Protein AF-A0A0F3RGF6-F1 (afdb_monomer_lite)

Secondary structure (DSSP, 8-state):
--THHHHHHHHHHHHHHHTS-HHHHHHHHHHHHHHHHHHHHHTT-HHHHHHHHHHHHHH-TT-TTHHHHHHHHHHHTT-HHHHHHHGGGS-HHHHHHHHHHS-GGGS-HHHHHHHTT--

Structure (mmCIF, N/CA/C/O backbone):
data_AF-A0A0F3RGF6-F1
#
_entry.id   AF-A0A0F3RGF6-F1
#
loop_
_atom_site.group_PDB
_atom_site.id
_atom_site.type_symbol
_atom_site.label_atom_id
_atom_site.label_alt_id
_atom_site.label_comp_id
_atom_site.label_asym_id
_atom_site.label_entity_id
_atom_site.label_seq_id
_atom_site.pdbx_PDB_ins_code
_atom_site.Cartn_x
_atom_site.Cartn_y
_atom_site.Cartn_z
_atom_site.occupancy
_atom_site.B_iso_or_equiv
_atom_site.auth_seq_id
_atom_site.auth_comp_id
_atom_site.auth_asym_id
_atom_site.auth_atom_id
_atom_site.pdbx_PDB_model_num
ATOM 1 N N . MET A 1 1 ? -0.229 26.991 4.663 1.00 42.12 1 MET A N 1
ATOM 2 C CA . MET A 1 1 ? 0.423 27.429 3.406 1.00 42.12 1 MET A CA 1
ATOM 3 C C . MET A 1 1 ? 1.570 26.473 3.028 1.00 42.12 1 MET A C 1
ATOM 5 O O . MET A 1 1 ? 2.636 26.938 2.662 1.00 42.12 1 MET A O 1
ATOM 9 N N . GLU A 1 2 ? 1.378 25.147 3.057 1.00 42.94 2 GLU A N 1
ATOM 10 C CA . GLU A 1 2 ? 2.517 24.195 2.995 1.00 42.94 2 GLU A CA 1
ATOM 11 C C . GLU A 1 2 ? 2.551 23.241 1.790 1.00 42.94 2 GLU A C 1
ATOM 13 O O . GLU A 1 2 ? 3.517 22.508 1.626 1.00 42.94 2 GLU A O 1
ATOM 18 N N . ASN A 1 3 ? 1.582 23.283 0.871 1.00 47.44 3 ASN A N 1
ATOM 19 C CA . ASN A 1 3 ? 1.545 22.326 -0.251 1.00 47.44 3 ASN A CA 1
ATOM 20 C C . ASN A 1 3 ? 2.432 22.680 -1.461 1.00 47.44 3 ASN A C 1
ATOM 22 O O . ASN A 1 3 ? 2.485 21.914 -2.416 1.00 47.44 3 ASN A O 1
ATOM 26 N N . LYS A 1 4 ? 3.135 23.823 -1.460 1.00 49.12 4 LYS A N 1
ATOM 27 C CA . LYS A 1 4 ? 3.946 24.248 -2.621 1.00 49.12 4 LYS A CA 1
ATOM 28 C C . LYS A 1 4 ? 5.335 23.607 -2.695 1.00 49.12 4 LYS A C 1
ATOM 30 O O . LYS A 1 4 ? 5.910 23.594 -3.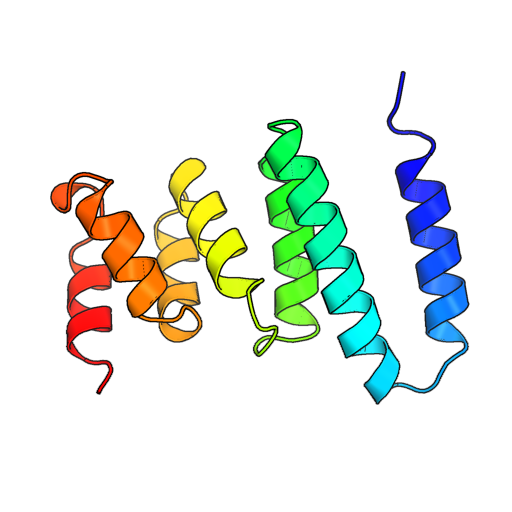776 1.00 49.12 4 LYS A O 1
ATOM 35 N N . ASN A 1 5 ? 5.859 23.063 -1.595 1.00 55.00 5 ASN A N 1
ATOM 36 C CA . ASN A 1 5 ? 7.185 22.434 -1.599 1.00 55.00 5 ASN A CA 1
ATOM 37 C C . ASN A 1 5 ? 7.159 20.977 -2.083 1.00 55.00 5 ASN A C 1
ATOM 39 O O . ASN A 1 5 ? 8.156 20.491 -2.604 1.00 55.00 5 ASN A O 1
ATOM 43 N N . PHE A 1 6 ? 6.028 20.281 -1.942 1.00 53.06 6 PHE A N 1
ATOM 44 C CA . PHE A 1 6 ? 5.963 18.840 -2.192 1.00 53.06 6 PHE A CA 1
ATOM 45 C C . PHE A 1 6 ? 5.916 18.491 -3.685 1.00 53.06 6 PHE A C 1
ATOM 47 O O . PHE A 1 6 ? 6.657 17.623 -4.134 1.00 53.06 6 PHE A O 1
ATOM 54 N N . GLU A 1 7 ? 5.114 19.219 -4.467 1.00 55.91 7 GLU A N 1
ATOM 55 C CA . GLU A 1 7 ? 5.018 19.027 -5.923 1.00 55.91 7 GLU A CA 1
ATOM 56 C C . GLU A 1 7 ? 6.333 19.367 -6.641 1.00 55.91 7 GLU A C 1
ATOM 58 O O . GLU A 1 7 ? 6.724 18.686 -7.583 1.00 55.91 7 GLU A O 1
ATOM 63 N N . GLY A 1 8 ? 7.063 20.379 -6.155 1.00 62.69 8 GLY A N 1
ATOM 64 C CA . GLY A 1 8 ? 8.380 20.732 -6.692 1.00 62.69 8 GLY A CA 1
ATOM 65 C C . GLY A 1 8 ? 9.441 19.668 -6.403 1.00 62.69 8 GLY A C 1
ATOM 66 O O . GLY A 1 8 ? 10.208 19.308 -7.291 1.00 62.69 8 GLY A O 1
ATOM 67 N N . ILE A 1 9 ? 9.456 19.121 -5.181 1.00 60.88 9 ILE A N 1
ATOM 68 C CA . ILE A 1 9 ? 10.368 18.028 -4.804 1.00 60.88 9 ILE A CA 1
ATOM 69 C C . ILE A 1 9 ? 10.035 16.752 -5.585 1.00 60.88 9 ILE A C 1
ATOM 71 O O . ILE A 1 9 ? 10.945 16.077 -6.057 1.00 60.88 9 ILE A O 1
ATOM 75 N N . LYS A 1 10 ? 8.745 16.450 -5.762 1.00 63.00 10 LYS A N 1
ATOM 76 C CA . LYS A 1 10 ? 8.269 15.325 -6.571 1.00 63.00 10 LYS A CA 1
ATOM 77 C C . LYS A 1 10 ? 8.744 15.436 -8.021 1.00 63.00 10 LYS A C 1
ATOM 79 O O . LYS A 1 10 ? 9.362 14.501 -8.513 1.00 63.00 10 LYS A O 1
ATOM 84 N N . ALA A 1 11 ? 8.529 16.585 -8.662 1.00 64.12 11 ALA A N 1
ATOM 85 C CA . ALA A 1 11 ? 8.927 16.811 -10.050 1.00 64.12 11 ALA A CA 1
ATOM 86 C C . ALA A 1 11 ? 10.450 16.703 -10.253 1.00 64.12 11 ALA A C 1
ATOM 88 O O . ALA A 1 11 ? 10.896 16.049 -11.190 1.00 64.12 11 ALA A O 1
ATOM 89 N N . LEU A 1 12 ? 11.251 17.277 -9.345 1.00 62.78 12 LEU A N 1
ATOM 90 C CA . LEU A 1 12 ? 12.718 17.192 -9.399 1.00 62.78 12 LEU A CA 1
ATOM 91 C C . LEU A 1 12 ? 13.233 15.756 -9.238 1.00 62.78 12 LEU A C 1
ATOM 93 O O . LEU A 1 12 ? 14.231 15.375 -9.848 1.00 62.78 12 LEU A O 1
ATOM 97 N N . LEU A 1 13 ? 12.565 14.949 -8.413 1.00 61.66 13 LEU A N 1
ATOM 98 C CA . LEU A 1 13 ? 12.907 13.541 -8.239 1.00 61.66 13 LEU A CA 1
ATOM 99 C C . LEU A 1 13 ? 12.459 12.696 -9.423 1.00 61.66 13 LEU A C 1
ATOM 101 O O . LEU A 1 13 ? 13.249 11.877 -9.868 1.00 61.66 13 LEU A O 1
ATOM 105 N N . GLU A 1 14 ? 11.259 12.908 -9.961 1.00 66.38 14 GLU A N 1
ATOM 106 C CA . GLU A 1 14 ? 10.791 12.238 -11.182 1.00 66.38 14 GLU A CA 1
ATOM 107 C C . GLU A 1 14 ? 11.731 12.527 -12.363 1.00 66.38 14 GLU A C 1
ATOM 109 O O . GLU A 1 14 ? 12.122 11.605 -13.072 1.00 66.38 14 GLU A O 1
ATOM 114 N N . GLU A 1 15 ? 12.191 13.772 -12.515 1.00 66.56 15 GLU A N 1
ATOM 115 C CA . GLU A 1 15 ? 13.172 14.165 -13.534 1.00 66.56 15 GLU A CA 1
ATOM 116 C C . GLU A 1 15 ? 14.553 13.528 -13.293 1.00 66.56 15 GLU A C 1
ATOM 118 O O . GLU A 1 15 ? 15.179 13.001 -14.215 1.00 66.56 15 GLU A O 1
ATOM 123 N N . SER A 1 16 ? 15.025 13.517 -12.041 1.00 60.19 16 SER A N 1
ATOM 124 C CA . SER A 1 16 ? 16.304 12.892 -11.690 1.00 60.19 16 SER A CA 1
ATOM 125 C C . SER A 1 16 ? 16.268 11.367 -11.853 1.00 60.19 16 SER A C 1
ATOM 127 O O . SER A 1 16 ? 17.268 10.781 -12.270 1.00 60.19 16 SER A O 1
ATOM 129 N N . ILE A 1 17 ? 15.135 10.731 -11.557 1.00 62.19 17 ILE A N 1
ATOM 130 C CA . ILE A 1 17 ? 14.891 9.290 -11.682 1.00 62.19 17 ILE A CA 1
ATOM 131 C C . ILE A 1 17 ? 14.784 8.887 -13.161 1.00 62.19 17 ILE A C 1
ATOM 133 O O . ILE A 1 17 ? 15.433 7.922 -13.553 1.00 62.19 17 ILE A O 1
ATOM 137 N N . PHE A 1 18 ? 14.106 9.684 -13.996 1.00 60.97 18 PHE A N 1
ATOM 138 C CA . PHE A 1 18 ? 14.007 9.486 -15.452 1.00 60.97 18 PHE A CA 1
ATOM 139 C C . PHE A 1 18 ? 15.379 9.423 -16.152 1.00 60.97 18 PHE A C 1
ATOM 141 O O . PHE A 1 18 ? 15.538 8.783 -17.190 1.00 60.97 18 PHE A O 1
ATOM 148 N N . SER A 1 19 ? 16.406 10.061 -15.578 1.00 58.53 19 SER A N 1
ATOM 149 C CA . SER A 1 19 ? 17.774 10.028 -16.116 1.00 58.53 19 SER A CA 1
ATOM 150 C C . SER A 1 19 ? 18.537 8.714 -15.850 1.00 58.53 19 SER A C 1
ATOM 152 O O . SER A 1 19 ? 19.594 8.485 -16.443 1.00 58.53 19 SER A O 1
ATOM 154 N N . LEU A 1 20 ? 18.018 7.833 -14.985 1.00 52.94 20 LEU A N 1
ATOM 155 C CA . LEU A 1 20 ? 18.670 6.604 -14.530 1.00 52.94 20 LEU A CA 1
ATOM 156 C C . LEU A 1 20 ? 17.849 5.373 -14.970 1.00 52.94 20 LEU A C 1
ATOM 158 O O . LEU A 1 20 ? 16.717 5.190 -14.559 1.00 52.94 20 LEU A O 1
ATOM 162 N N . ASN A 1 21 ? 18.447 4.515 -15.802 1.00 54.59 21 ASN A N 1
ATOM 163 C CA . ASN A 1 21 ? 17.887 3.307 -16.443 1.00 54.59 21 ASN A CA 1
ATOM 164 C C . ASN A 1 21 ? 16.759 2.521 -15.690 1.00 54.59 21 ASN A C 1
ATOM 166 O O . ASN A 1 21 ? 16.804 2.274 -14.484 1.00 54.59 21 ASN A O 1
ATOM 170 N N . THR A 1 22 ? 15.829 1.989 -16.488 1.00 58.12 22 THR A N 1
ATOM 171 C CA . THR A 1 22 ? 14.420 1.612 -16.225 1.00 58.12 22 THR A CA 1
ATOM 172 C C . THR A 1 22 ? 14.072 0.622 -15.097 1.00 58.12 22 THR A C 1
ATOM 174 O O . THR A 1 22 ? 12.975 0.697 -14.553 1.00 58.12 22 THR A O 1
ATOM 177 N N . ASN A 1 23 ? 14.940 -0.318 -14.701 1.00 57.66 23 ASN A N 1
ATOM 178 C CA . ASN A 1 23 ? 14.587 -1.291 -13.642 1.00 57.66 23 ASN A CA 1
ATOM 179 C C . ASN A 1 23 ? 14.893 -0.770 -12.231 1.00 57.66 23 ASN A C 1
ATOM 181 O O . ASN A 1 23 ? 14.157 -1.030 -11.280 1.00 57.66 23 ASN A O 1
ATOM 185 N N . THR A 1 24 ? 15.970 -0.002 -12.094 1.00 62.66 24 THR A N 1
ATOM 186 C CA . THR A 1 24 ? 16.316 0.677 -10.840 1.00 62.66 24 THR A CA 1
ATOM 187 C C . THR A 1 24 ? 15.325 1.814 -10.555 1.00 62.66 24 THR A C 1
ATOM 189 O O . THR A 1 24 ? 15.043 2.108 -9.394 1.00 62.66 24 THR A O 1
ATOM 192 N N . GLU A 1 25 ? 14.745 2.386 -11.616 1.00 72.62 25 GLU A N 1
ATOM 193 C CA . GLU A 1 25 ? 13.749 3.462 -11.613 1.00 72.62 25 GLU A CA 1
ATOM 194 C C . GLU A 1 25 ? 12.512 3.121 -10.765 1.00 72.62 25 GLU A C 1
ATOM 196 O O . GLU A 1 25 ? 12.209 3.812 -9.791 1.00 72.62 25 GLU A O 1
ATOM 201 N N . ASN A 1 26 ? 11.847 1.999 -11.064 1.00 80.50 26 ASN A N 1
ATOM 202 C CA . ASN A 1 26 ? 10.595 1.620 -10.403 1.00 80.50 26 ASN A CA 1
ATOM 203 C C . ASN A 1 26 ? 10.784 1.291 -8.921 1.00 80.50 26 ASN A C 1
ATOM 205 O O . ASN A 1 26 ? 9.954 1.670 -8.099 1.00 80.50 26 ASN A O 1
ATOM 209 N N . HIS A 1 27 ? 11.883 0.626 -8.555 1.00 83.06 27 HIS A N 1
ATOM 210 C CA . HIS A 1 27 ? 12.182 0.320 -7.154 1.00 83.06 27 HIS A CA 1
ATOM 211 C C . HIS A 1 27 ? 12.446 1.589 -6.334 1.00 83.06 27 HIS A C 1
ATOM 213 O O . HIS A 1 27 ? 11.926 1.726 -5.223 1.00 83.06 27 HIS A O 1
ATOM 219 N N . VAL A 1 28 ? 13.238 2.523 -6.872 1.00 82.75 28 VAL A N 1
ATOM 220 C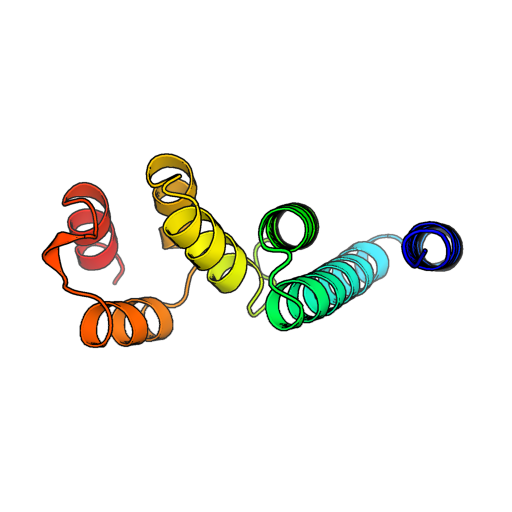 CA . VAL A 1 28 ? 13.545 3.795 -6.202 1.00 82.75 28 VAL A CA 1
ATOM 221 C C . VAL A 1 28 ? 12.289 4.656 -6.091 1.00 82.75 28 VAL A C 1
ATOM 223 O O . VAL A 1 28 ? 11.995 5.173 -5.011 1.00 82.75 28 VAL A O 1
ATOM 226 N N . LEU A 1 29 ? 11.509 4.757 -7.167 1.00 83.69 29 LEU A N 1
ATOM 227 C CA . LEU A 1 29 ? 10.281 5.541 -7.192 1.00 83.69 29 LEU A CA 1
ATOM 228 C C . LEU A 1 29 ? 9.209 4.942 -6.268 1.00 83.69 29 LEU A C 1
ATOM 230 O O . LEU A 1 29 ? 8.588 5.675 -5.501 1.00 83.69 29 LEU A O 1
ATOM 234 N N . ALA A 1 30 ? 9.053 3.614 -6.243 1.00 89.00 30 ALA A N 1
ATOM 235 C CA . ALA A 1 30 ? 8.163 2.936 -5.302 1.00 89.00 30 ALA A CA 1
ATOM 236 C C . ALA A 1 30 ? 8.572 3.193 -3.845 1.00 89.00 30 ALA A C 1
ATOM 238 O O . ALA A 1 30 ? 7.727 3.511 -3.008 1.00 89.00 30 ALA A O 1
ATOM 239 N N . GLN A 1 31 ? 9.872 3.122 -3.537 1.00 87.38 31 GLN A N 1
ATOM 240 C CA . GLN A 1 31 ? 10.386 3.421 -2.200 1.00 87.38 31 GLN A CA 1
ATOM 241 C C . GLN A 1 31 ? 10.145 4.881 -1.800 1.00 87.38 31 GLN A C 1
ATOM 243 O O . GLN A 1 31 ? 9.871 5.159 -0.629 1.00 87.38 31 GLN A O 1
ATOM 248 N N . TRP A 1 32 ? 10.254 5.810 -2.747 1.00 86.25 32 TRP A N 1
ATOM 249 C CA . TRP A 1 32 ? 9.968 7.217 -2.508 1.00 86.25 32 TRP A CA 1
ATOM 250 C C . TRP A 1 32 ? 8.484 7.448 -2.226 1.00 86.25 32 TRP A C 1
ATOM 252 O O . TRP A 1 32 ? 8.145 8.025 -1.193 1.00 86.25 32 TRP A O 1
ATOM 262 N N . TYR A 1 33 ? 7.601 6.935 -3.086 1.00 89.50 33 TYR A N 1
ATOM 263 C CA . TYR A 1 33 ? 6.156 7.019 -2.889 1.00 89.50 33 TYR A CA 1
ATOM 264 C C . TYR A 1 33 ? 5.737 6.406 -1.553 1.00 89.50 33 TYR A C 1
ATOM 266 O O . TYR A 1 33 ? 4.964 7.020 -0.823 1.00 89.50 33 TYR A O 1
ATOM 274 N N . TYR A 1 34 ? 6.308 5.259 -1.181 1.00 91.25 34 TYR A N 1
ATOM 275 C CA . TYR A 1 34 ? 6.105 4.663 0.136 1.00 91.25 34 TYR A CA 1
ATOM 276 C C . TYR A 1 34 ? 6.483 5.631 1.269 1.00 91.25 34 TYR A C 1
ATOM 278 O O . TYR A 1 34 ? 5.659 5.911 2.134 1.00 91.25 34 TYR A O 1
ATOM 286 N N . ARG A 1 35 ? 7.697 6.202 1.249 1.00 88.50 35 ARG A N 1
ATOM 287 C CA . ARG A 1 35 ? 8.151 7.129 2.304 1.00 88.50 35 ARG A CA 1
ATOM 288 C C . ARG A 1 35 ? 7.282 8.382 2.390 1.00 88.50 35 ARG A C 1
ATOM 290 O O . ARG A 1 35 ? 6.962 8.820 3.489 1.00 88.50 35 ARG A O 1
ATOM 297 N N . THR A 1 36 ? 6.876 8.931 1.251 1.00 85.25 36 THR A N 1
ATOM 298 C CA . THR A 1 36 ? 5.935 10.054 1.193 1.00 85.25 36 THR A CA 1
ATOM 299 C C . THR A 1 36 ? 4.577 9.676 1.786 1.00 85.25 36 THR A C 1
ATOM 301 O O . THR A 1 36 ? 3.998 10.445 2.551 1.00 85.25 36 THR A O 1
ATOM 304 N N . GLY A 1 37 ? 4.087 8.474 1.476 1.00 89.75 37 GLY A N 1
ATOM 305 C CA . GLY A 1 37 ? 2.861 7.927 2.044 1.00 89.75 37 GLY A CA 1
ATOM 306 C C . GLY A 1 37 ? 2.901 7.873 3.570 1.00 89.75 37 GLY A C 1
ATOM 307 O O . GLY A 1 37 ? 1.935 8.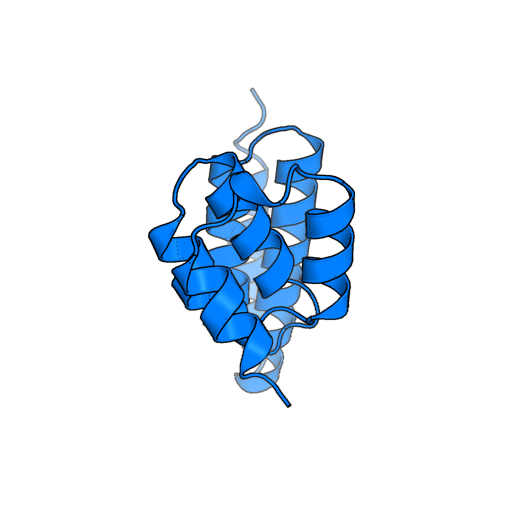306 4.200 1.00 89.75 37 GLY A O 1
ATOM 308 N N . CYS A 1 38 ? 4.028 7.447 4.156 1.00 86.94 38 CYS A N 1
ATOM 309 C CA . CYS A 1 38 ? 4.215 7.410 5.611 1.00 86.94 38 CYS A CA 1
ATOM 310 C C . CYS A 1 38 ? 4.132 8.809 6.236 1.00 86.94 38 CYS A C 1
ATOM 312 O O . CYS A 1 38 ? 3.421 8.999 7.217 1.00 86.94 38 CYS A O 1
ATOM 314 N N . VAL A 1 39 ? 4.786 9.809 5.635 1.00 83.50 39 VAL A N 1
ATOM 315 C CA . VAL A 1 39 ? 4.726 11.204 6.114 1.00 83.50 39 VAL A CA 1
ATOM 316 C C . VAL A 1 39 ? 3.287 11.736 6.089 1.00 83.50 39 VAL A C 1
ATOM 318 O O . VAL A 1 39 ? 2.851 12.442 7.002 1.00 83.50 39 VAL A O 1
ATOM 321 N N . TYR A 1 40 ? 2.509 11.378 5.065 1.00 83.88 40 TYR A N 1
ATOM 322 C CA . TYR A 1 40 ? 1.094 11.737 5.024 1.00 83.88 40 TYR A CA 1
ATOM 323 C C . TYR A 1 40 ? 0.250 10.995 6.075 1.00 83.88 40 TYR A C 1
ATOM 325 O O . TYR A 1 40 ? -0.685 11.596 6.595 1.00 83.88 40 TYR A O 1
ATOM 333 N N . GLU A 1 41 ? 0.563 9.744 6.438 1.00 84.06 41 GLU A N 1
ATOM 334 C CA . GLU A 1 41 ? -0.109 9.059 7.563 1.00 84.06 41 GLU A CA 1
ATOM 335 C C . GLU A 1 41 ? 0.209 9.729 8.900 1.00 84.06 41 GLU A C 1
ATOM 337 O O . GLU A 1 41 ? -0.705 9.998 9.676 1.00 84.06 41 GLU A O 1
ATOM 342 N N . GLU A 1 42 ? 1.481 10.055 9.152 1.00 82.94 42 GLU A N 1
ATOM 343 C CA . GLU A 1 42 ? 1.926 10.721 10.387 1.00 82.94 42 GLU A CA 1
ATOM 344 C C . GLU A 1 42 ? 1.250 12.085 10.592 1.00 82.94 42 GLU A C 1
ATOM 346 O O . GLU A 1 42 ? 1.033 12.520 11.722 1.00 82.94 42 GLU A O 1
ATOM 351 N N . THR A 1 43 ? 0.867 12.746 9.498 1.00 80.50 43 THR A N 1
ATOM 352 C CA . THR A 1 43 ? 0.147 14.029 9.508 1.00 80.50 43 THR A CA 1
ATOM 353 C C . THR A 1 43 ? -1.377 13.878 9.413 1.00 80.50 43 THR A C 1
ATOM 355 O O . THR A 1 43 ? -2.088 14.876 9.295 1.00 80.50 43 THR A O 1
ATOM 358 N N . GLY A 1 44 ? -1.904 12.647 9.454 1.00 81.81 44 GLY A N 1
ATOM 359 C CA . GLY A 1 44 ? -3.339 12.341 9.387 1.00 81.81 44 GLY A CA 1
ATOM 360 C C . GLY 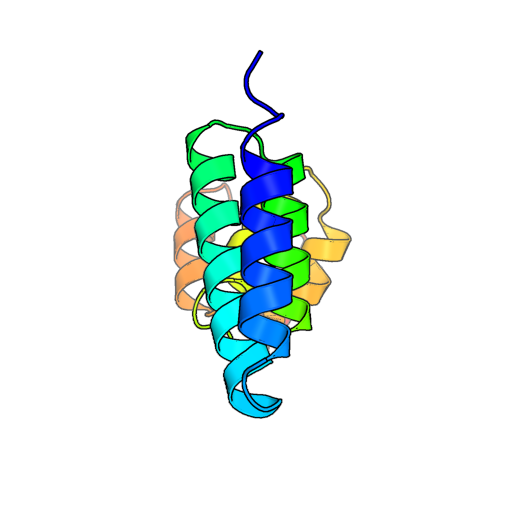A 1 44 ? -3.983 12.540 8.007 1.00 81.81 44 GLY A C 1
ATOM 361 O O . GLY A 1 44 ? -5.202 12.445 7.864 1.00 81.81 44 GLY A O 1
ATOM 362 N N . SER A 1 45 ? -3.188 12.802 6.969 1.00 85.81 45 SER A N 1
ATOM 363 C CA . SER A 1 45 ? -3.636 13.033 5.591 1.00 85.81 45 SER A CA 1
ATOM 364 C C . SER A 1 45 ? -3.831 11.716 4.823 1.00 85.81 45 SER A C 1
ATOM 366 O O . SER A 1 45 ? -3.190 11.466 3.798 1.00 85.81 45 SER A O 1
ATOM 368 N N . TYR A 1 46 ? -4.745 10.867 5.303 1.00 87.00 46 TYR A N 1
ATOM 369 C CA . TYR A 1 46 ? -4.958 9.503 4.792 1.00 87.00 46 TYR A CA 1
ATOM 370 C C . TYR A 1 46 ? -5.305 9.425 3.294 1.00 87.00 46 TYR A C 1
ATOM 372 O O . TYR A 1 46 ? -4.896 8.479 2.619 1.00 87.00 46 TYR A O 1
ATOM 380 N N . ASP A 1 47 ? -6.000 10.416 2.728 1.00 89.81 47 ASP A N 1
ATOM 381 C CA . ASP A 1 47 ? -6.313 10.444 1.289 1.00 89.81 47 ASP A CA 1
ATOM 382 C C . ASP A 1 47 ? -5.063 10.596 0.412 1.00 89.81 47 ASP A C 1
ATOM 384 O O . ASP A 1 47 ? -4.933 9.923 -0.612 1.00 89.81 47 ASP A O 1
ATOM 388 N N . MET A 1 48 ? -4.126 11.461 0.813 1.00 87.56 48 MET A N 1
ATOM 389 C CA . MET A 1 48 ? -2.864 11.659 0.090 1.00 87.56 48 MET A CA 1
ATOM 390 C C . MET A 1 48 ? -1.937 10.466 0.286 1.00 87.56 48 MET A C 1
ATOM 392 O O . MET A 1 48 ? -1.356 9.973 -0.679 1.00 87.56 48 MET A O 1
ATOM 396 N N . SER A 1 49 ? -1.885 9.946 1.511 1.00 90.88 49 SER A N 1
ATOM 397 C CA . SER A 1 49 ? -1.151 8.725 1.824 1.00 90.88 49 SER A CA 1
ATOM 398 C C . SER A 1 49 ? -1.595 7.544 0.951 1.00 90.88 49 SER A C 1
ATOM 400 O O . SER A 1 49 ? -0.769 6.867 0.341 1.00 90.88 49 SER A O 1
ATOM 402 N N . THR A 1 50 ? -2.910 7.355 0.800 1.00 95.81 50 THR A N 1
ATOM 403 C CA . THR A 1 50 ? -3.486 6.305 -0.055 1.00 95.81 50 THR A CA 1
ATOM 404 C C . THR A 1 50 ? -2.986 6.411 -1.491 1.00 95.81 50 THR A C 1
ATOM 406 O O . THR A 1 50 ? -2.505 5.420 -2.030 1.00 95.81 50 THR A O 1
ATOM 409 N N . LYS A 1 51 ? -3.023 7.608 -2.093 1.00 92.75 51 LYS A N 1
ATOM 410 C CA . LYS A 1 51 ? -2.529 7.824 -3.465 1.00 92.75 51 LYS A CA 1
ATOM 411 C C . LYS A 1 51 ? -1.049 7.478 -3.600 1.00 92.75 51 LYS A C 1
ATOM 413 O O . LYS A 1 51 ? -0.635 6.871 -4.583 1.00 92.75 51 LYS A O 1
ATOM 418 N N . CYS A 1 52 ? -0.242 7.848 -2.610 1.00 90.69 52 CYS A N 1
ATOM 419 C CA . CYS A 1 52 ? 1.174 7.509 -2.596 1.00 90.69 52 CYS A CA 1
ATOM 420 C C . CYS A 1 52 ? 1.389 5.992 -2.560 1.00 90.69 52 CYS A C 1
ATOM 422 O O . CYS A 1 52 ? 2.164 5.469 -3.357 1.00 90.69 52 CYS A O 1
ATOM 424 N N . TYR A 1 53 ? 0.667 5.266 -1.709 1.00 94.81 53 TYR A N 1
ATOM 425 C CA . TYR A 1 53 ? 0.791 3.812 -1.669 1.00 94.81 53 TYR A CA 1
ATOM 426 C C . TYR A 1 53 ? 0.215 3.115 -2.910 1.00 94.81 53 TYR A C 1
ATOM 428 O O . TYR A 1 53 ? 0.778 2.105 -3.323 1.00 94.81 53 TYR A O 1
ATOM 436 N N . GLU A 1 54 ? -0.825 3.659 -3.558 1.00 95.69 54 GLU A N 1
ATOM 437 C CA . GLU A 1 54 ? -1.291 3.184 -4.874 1.00 95.69 54 GLU A CA 1
ATOM 438 C C . GLU A 1 54 ? -0.157 3.258 -5.908 1.00 95.69 54 GLU A C 1
ATOM 440 O O . GLU A 1 54 ? 0.126 2.268 -6.581 1.00 95.69 54 GLU A O 1
ATOM 445 N N . HIS A 1 55 ? 0.545 4.395 -5.995 1.00 90.69 55 HIS A N 1
ATOM 446 C CA . HIS A 1 55 ? 1.690 4.539 -6.897 1.00 90.69 55 HIS A CA 1
ATOM 447 C C . HIS A 1 55 ? 2.827 3.572 -6.551 1.00 90.69 55 HIS A C 1
ATOM 449 O O . HIS A 1 55 ? 3.346 2.902 -7.444 1.00 90.69 55 HIS A O 1
ATOM 455 N N . ALA A 1 56 ? 3.189 3.452 -5.269 1.00 91.62 56 ALA A N 1
ATOM 456 C CA . ALA A 1 56 ? 4.229 2.521 -4.834 1.00 91.62 56 ALA A CA 1
ATOM 457 C C . ALA A 1 56 ? 3.890 1.067 -5.197 1.00 91.62 56 ALA A C 1
ATOM 459 O O . ALA A 1 56 ? 4.747 0.343 -5.700 1.00 91.62 56 ALA A O 1
ATOM 460 N N . PHE A 1 57 ? 2.635 0.663 -4.990 1.00 94.12 57 PHE A N 1
ATOM 461 C CA . PHE A 1 57 ? 2.158 -0.681 -5.29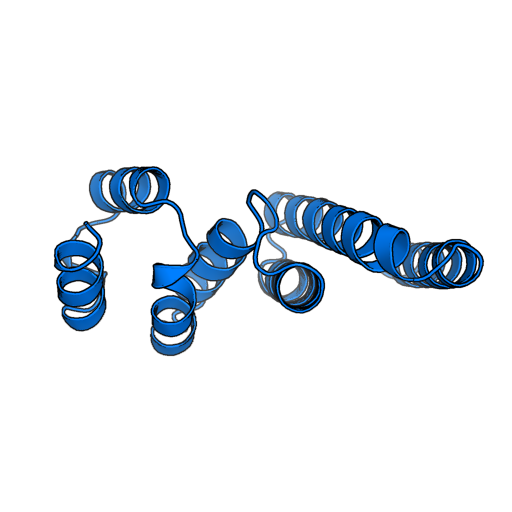1 1.00 94.12 57 PHE A CA 1
ATOM 462 C C . PHE A 1 57 ? 2.115 -0.969 -6.796 1.00 94.12 57 PHE A C 1
ATOM 464 O O . PHE A 1 57 ? 2.514 -2.050 -7.211 1.00 94.12 57 PHE A O 1
ATOM 471 N N . VAL A 1 58 ? 1.686 -0.015 -7.630 1.00 91.81 58 VAL A N 1
ATOM 472 C CA . VAL A 1 58 ? 1.682 -0.188 -9.096 1.00 91.81 58 VAL A CA 1
ATOM 473 C C . VAL A 1 58 ? 3.101 -0.336 -9.646 1.00 91.81 58 VAL A C 1
ATOM 475 O O . VAL A 1 58 ? 3.335 -1.162 -10.525 1.00 91.81 58 VAL A O 1
ATOM 478 N N . LEU A 1 59 ? 4.049 0.445 -9.124 1.00 88.00 59 LEU A N 1
ATOM 479 C CA . LEU A 1 59 ? 5.449 0.407 -9.553 1.00 88.00 59 LEU A CA 1
ATOM 480 C C . LEU A 1 59 ? 6.168 -0.859 -9.082 1.00 88.00 59 LEU A C 1
ATOM 482 O O . LEU A 1 59 ? 6.994 -1.409 -9.808 1.00 88.00 59 LEU A O 1
ATOM 486 N N . LEU A 1 60 ? 5.864 -1.315 -7.866 1.00 88.19 60 LEU A N 1
ATOM 487 C CA . LEU A 1 60 ? 6.448 -2.514 -7.289 1.00 88.19 60 LEU A CA 1
ATOM 488 C C . LEU A 1 60 ? 5.421 -3.224 -6.389 1.00 88.19 60 LEU A C 1
ATOM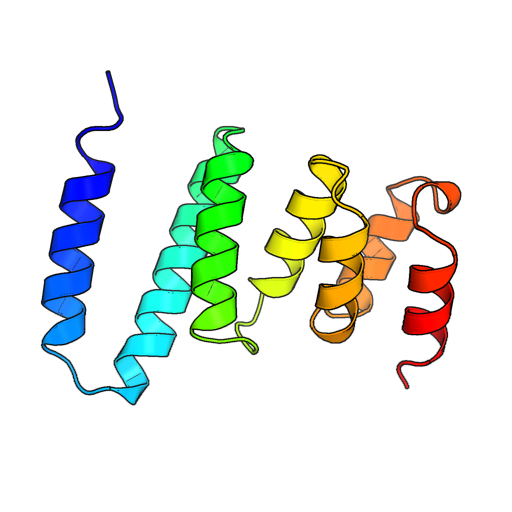 490 O O . LEU A 1 60 ? 5.388 -2.984 -5.181 1.00 88.19 60 LEU A O 1
ATOM 494 N N . PRO A 1 61 ? 4.619 -4.155 -6.936 1.00 87.19 61 PRO A N 1
ATOM 495 C CA . PRO A 1 61 ? 3.633 -4.898 -6.147 1.00 87.19 61 PRO A CA 1
ATOM 496 C C . PRO A 1 61 ? 4.262 -5.750 -5.040 1.00 87.19 61 PRO A C 1
ATOM 498 O O . PRO A 1 61 ? 3.624 -6.049 -4.036 1.00 87.19 61 PRO A O 1
ATOM 501 N N . THR A 1 62 ? 5.534 -6.124 -5.211 1.00 84.94 62 THR A N 1
ATOM 502 C CA . THR A 1 62 ? 6.343 -6.839 -4.217 1.00 84.94 62 THR A CA 1
ATOM 503 C C . THR A 1 62 ? 7.086 -5.895 -3.268 1.00 84.94 62 THR A C 1
ATOM 505 O O . THR A 1 62 ? 8.053 -6.313 -2.629 1.00 84.94 62 THR A O 1
ATOM 508 N N . HIS A 1 63 ? 6.722 -4.606 -3.217 1.00 83.19 63 HIS A N 1
ATOM 509 C CA . HIS A 1 63 ? 7.357 -3.655 -2.308 1.00 83.19 63 HIS A CA 1
ATOM 510 C C . HIS A 1 63 ? 7.146 -4.140 -0.867 1.00 83.19 63 HIS A C 1
ATOM 512 O O . HIS A 1 63 ? 6.005 -4.455 -0.520 1.00 83.19 63 HIS A O 1
ATOM 518 N N . PRO A 1 64 ? 8.201 -4.209 -0.028 1.00 67.56 64 PRO A N 1
ATOM 519 C CA . PRO A 1 64 ? 8.156 -4.955 1.231 1.00 67.56 64 PRO A CA 1
ATOM 520 C C . PRO A 1 64 ? 7.055 -4.551 2.220 1.00 67.56 64 PRO A C 1
ATOM 522 O O . PRO A 1 64 ? 6.758 -5.323 3.125 1.00 67.56 64 PRO A O 1
ATOM 525 N N . THR A 1 65 ? 6.442 -3.373 2.083 1.00 85.88 65 THR A N 1
ATOM 526 C CA . THR A 1 65 ? 5.414 -2.898 3.025 1.00 85.88 65 THR A CA 1
ATOM 527 C C . THR A 1 65 ? 4.293 -2.062 2.395 1.00 85.88 65 THR A C 1
ATOM 529 O O . THR A 1 65 ? 3.279 -1.837 3.055 1.00 85.88 65 THR A O 1
ATOM 532 N N . ALA A 1 66 ? 4.390 -1.629 1.130 1.00 90.44 66 ALA A N 1
ATOM 533 C CA . ALA A 1 66 ? 3.397 -0.723 0.530 1.00 90.44 66 ALA A CA 1
ATOM 534 C C . ALA A 1 66 ? 1.971 -1.307 0.465 1.00 90.44 66 ALA A C 1
ATOM 536 O O . ALA A 1 66 ? 1.005 -0.599 0.749 1.00 90.44 66 ALA A O 1
ATOM 537 N N . ALA A 1 67 ? 1.829 -2.599 0.143 1.00 92.19 67 ALA A N 1
ATOM 538 C CA . ALA A 1 67 ? 0.520 -3.255 0.058 1.00 92.19 67 ALA A CA 1
ATOM 539 C C . ALA A 1 67 ? -0.222 -3.256 1.406 1.00 92.19 67 ALA A C 1
ATOM 541 O O . ALA A 1 67 ? -1.431 -3.034 1.445 1.00 92.19 67 ALA A O 1
ATOM 542 N N . TYR A 1 68 ? 0.504 -3.452 2.513 1.00 90.94 68 TYR A N 1
ATOM 543 C CA . TYR A 1 68 ? -0.055 -3.425 3.867 1.00 90.94 68 TYR A CA 1
ATOM 544 C C . TYR A 1 68 ? -0.618 -2.046 4.224 1.00 90.94 68 TYR A C 1
ATOM 546 O O . TYR A 1 68 ? -1.763 -1.946 4.666 1.00 90.94 68 TYR A O 1
ATOM 554 N N . HIS A 1 69 ? 0.157 -0.982 4.001 1.00 92.44 69 HIS A N 1
ATOM 555 C CA . HIS A 1 69 ? -0.305 0.368 4.316 1.00 92.44 69 HIS A CA 1
ATOM 556 C C . HIS A 1 69 ? -1.470 0.797 3.414 1.00 92.44 69 HIS A C 1
ATOM 558 O O . HIS A 1 69 ? -2.442 1.376 3.896 1.00 92.44 69 HIS A O 1
ATOM 564 N N . LEU A 1 70 ? -1.439 0.438 2.124 1.00 95.00 70 LEU A N 1
ATOM 565 C CA . LEU A 1 70 ? -2.559 0.695 1.217 1.00 95.00 70 LEU A CA 1
ATOM 566 C C . LEU A 1 70 ? -3.836 -0.031 1.668 1.00 95.00 70 LEU A C 1
ATOM 568 O O . LEU A 1 70 ? -4.909 0.572 1.727 1.00 95.00 70 LEU A O 1
ATOM 572 N N . TRP A 1 71 ? -3.713 -1.311 2.026 1.00 92.44 71 TRP A N 1
ATOM 573 C CA . TRP A 1 71 ? -4.807 -2.111 2.574 1.00 92.44 71 TRP A CA 1
ATOM 574 C C . TRP A 1 71 ? -5.390 -1.490 3.850 1.00 92.44 71 TRP A C 1
ATOM 576 O O . TRP A 1 71 ? -6.610 -1.346 3.970 1.00 92.44 71 TRP A O 1
ATOM 586 N N . SER A 1 72 ? -4.523 -1.082 4.780 1.00 88.94 72 SER A N 1
ATOM 587 C CA . SER A 1 72 ? -4.914 -0.443 6.038 1.00 88.94 72 SER A CA 1
ATOM 588 C C . SER A 1 72 ? -5.658 0.874 5.793 1.00 88.94 72 SER A C 1
ATOM 590 O O . SER A 1 72 ? -6.760 1.070 6.308 1.00 88.94 72 SER A O 1
ATOM 592 N N . ASN A 1 73 ? -5.132 1.737 4.919 1.00 91.81 73 ASN A N 1
ATOM 593 C CA . ASN A 1 73 ? -5.773 3.004 4.572 1.00 91.81 73 ASN A CA 1
ATOM 594 C C . ASN A 1 73 ? -7.148 2.817 3.932 1.00 91.81 73 ASN A C 1
ATOM 596 O O . ASN A 1 73 ? -8.092 3.528 4.281 1.00 91.81 73 ASN A O 1
ATOM 600 N N . TYR A 1 74 ? -7.305 1.836 3.040 1.00 92.31 74 TYR A N 1
ATOM 601 C CA . TYR A 1 74 ? -8.619 1.532 2.482 1.00 92.31 74 TYR A CA 1
ATOM 602 C C . TYR A 1 74 ? -9.617 1.071 3.533 1.00 92.31 74 TYR A C 1
ATOM 604 O O . TYR A 1 74 ? -10.782 1.460 3.457 1.00 92.31 74 TYR A O 1
ATOM 612 N N . ARG A 1 75 ? -9.182 0.313 4.542 1.00 86.81 75 ARG A N 1
ATOM 613 C CA . ARG A 1 75 ? -10.047 -0.032 5.671 1.00 86.81 75 ARG A CA 1
ATOM 614 C C . ARG A 1 75 ? -10.442 1.180 6.503 1.00 86.81 75 ARG A C 1
ATOM 616 O O . ARG A 1 75 ? -11.626 1.332 6.787 1.00 86.81 75 ARG A O 1
ATOM 623 N N . ILE A 1 76 ? -9.490 2.050 6.843 1.00 85.19 76 ILE A N 1
ATOM 624 C CA . ILE A 1 76 ? -9.752 3.291 7.597 1.00 85.19 76 ILE A CA 1
ATOM 625 C C . ILE A 1 76 ? -10.765 4.173 6.849 1.00 85.19 76 ILE A C 1
ATOM 627 O O . ILE A 1 76 ? -11.648 4.768 7.458 1.00 85.19 76 ILE A O 1
ATOM 631 N N . GLN A 1 77 ? -10.690 4.208 5.518 1.00 86.69 77 GLN A N 1
ATOM 632 C CA . GLN A 1 77 ? -11.623 4.936 4.653 1.00 86.69 77 GLN A CA 1
ATOM 633 C C . GLN A 1 77 ? -12.959 4.210 4.397 1.00 86.69 77 GLN A C 1
ATOM 635 O O . GLN A 1 77 ? -13.786 4.719 3.641 1.00 86.69 77 GLN A O 1
ATOM 640 N N . GLY A 1 78 ? -13.169 3.006 4.941 1.00 86.06 78 GLY A N 1
ATOM 641 C CA . GLY A 1 78 ? -14.366 2.190 4.695 1.00 86.06 78 GLY A CA 1
ATOM 642 C C . GLY A 1 78 ? -14.461 1.580 3.286 1.00 86.06 78 GLY A C 1
ATOM 643 O O . GLY A 1 78 ? -15.505 1.055 2.905 1.00 86.06 78 GLY A O 1
ATOM 644 N N . LYS A 1 79 ? -13.384 1.616 2.491 1.00 88.06 79 LYS A N 1
ATOM 645 C CA . LYS A 1 79 ? -13.302 1.052 1.130 1.00 88.06 79 LYS A CA 1
ATOM 646 C C . LYS A 1 79 ? -12.964 -0.443 1.174 1.00 88.06 79 LYS A C 1
ATOM 648 O O . LYS A 1 79 ? -11.941 -0.882 0.646 1.00 88.06 79 LYS A O 1
ATOM 653 N N . CYS A 1 80 ? -13.832 -1.229 1.806 1.00 82.25 80 CYS A N 1
ATOM 654 C CA . CYS A 1 80 ? -13.596 -2.649 2.081 1.00 82.25 80 CYS A CA 1
ATOM 655 C C . CYS A 1 80 ? -13.360 -3.500 0.822 1.00 82.25 80 CYS A C 1
ATOM 657 O O . CYS A 1 80 ? -12.535 -4.409 0.863 1.00 82.25 80 CYS A O 1
ATOM 659 N N . ASP A 1 81 ? -14.022 -3.195 -0.297 1.00 85.69 81 ASP A N 1
ATOM 660 C CA . ASP A 1 81 ? -13.830 -3.940 -1.550 1.00 85.69 81 ASP A CA 1
ATOM 661 C C . ASP A 1 81 ? -12.396 -3.801 -2.077 1.00 85.69 81 ASP A C 1
ATOM 663 O O . ASP A 1 81 ? -11.735 -4.800 -2.343 1.00 85.69 81 ASP A O 1
ATOM 667 N N . LYS A 1 82 ? -11.861 -2.575 -2.102 1.00 88.94 82 LYS A N 1
ATOM 668 C CA . LYS A 1 82 ? -10.474 -2.329 -2.521 1.00 88.94 82 LYS A CA 1
ATOM 669 C C . LYS A 1 82 ? -9.451 -2.951 -1.569 1.00 88.94 82 LYS A C 1
ATOM 671 O O . LYS A 1 82 ? -8.397 -3.407 -2.000 1.00 88.94 82 LYS A O 1
ATOM 676 N N . ALA A 1 83 ? -9.746 -2.964 -0.269 1.00 88.12 83 ALA A N 1
ATOM 677 C CA . ALA A 1 83 ? -8.909 -3.660 0.701 1.00 88.12 83 ALA A CA 1
ATOM 678 C C . ALA A 1 83 ? -8.908 -5.178 0.434 1.00 88.12 83 ALA A C 1
ATOM 680 O O . ALA A 1 83 ? -7.859 -5.815 0.477 1.00 88.12 83 ALA A O 1
ATOM 681 N N . ASN A 1 84 ? -10.055 -5.769 0.095 1.00 85.12 84 ASN A N 1
ATOM 682 C CA . ASN A 1 84 ? -10.130 -7.194 -0.228 1.00 85.12 84 ASN A CA 1
ATOM 683 C C . ASN A 1 84 ? -9.278 -7.576 -1.441 1.00 85.12 84 ASN A C 1
ATOM 685 O O . ASN A 1 84 ? -8.640 -8.625 -1.405 1.00 85.12 84 ASN A O 1
ATOM 689 N N . ASP A 1 85 ? -9.201 -6.723 -2.461 1.00 88.25 85 ASP A N 1
ATOM 690 C CA . ASP A 1 85 ? -8.368 -6.979 -3.645 1.00 88.25 85 ASP A CA 1
ATOM 691 C C . ASP A 1 85 ? -6.868 -7.056 -3.309 1.00 88.25 85 ASP A C 1
ATOM 693 O O . ASP A 1 85 ? -6.100 -7.764 -3.968 1.00 88.25 85 ASP A O 1
ATOM 697 N N . LEU A 1 86 ? -6.446 -6.355 -2.253 1.00 88.75 86 LEU A N 1
ATOM 698 C CA . LEU A 1 86 ? -5.049 -6.278 -1.837 1.00 88.75 86 LEU A CA 1
ATOM 699 C C . LEU A 1 86 ? -4.620 -7.385 -0.882 1.00 88.75 86 LEU A C 1
ATOM 701 O O . LEU A 1 86 ? -3.423 -7.568 -0.680 1.00 88.75 86 LEU A O 1
ATOM 705 N N . ILE A 1 87 ? -5.556 -8.127 -0.290 1.00 84.12 87 ILE A N 1
ATOM 706 C CA . ILE A 1 87 ? -5.229 -8.977 0.855 1.00 84.12 87 ILE A CA 1
ATOM 707 C C . ILE A 1 87 ? -4.202 -10.069 0.548 1.00 84.12 87 ILE A C 1
ATOM 709 O O . ILE A 1 87 ? -3.379 -10.394 1.394 1.00 84.12 87 ILE A O 1
ATOM 713 N N . GLN A 1 88 ? -4.207 -10.590 -0.677 1.00 85.62 88 GLN A N 1
ATOM 714 C CA . GLN A 1 88 ? -3.246 -11.597 -1.136 1.00 85.62 88 GLN A CA 1
ATOM 715 C C . GLN A 1 88 ? -1.801 -11.075 -1.222 1.00 85.62 88 GLN A C 1
ATOM 717 O O . GLN A 1 88 ? -0.870 -11.870 -1.282 1.00 85.62 88 GLN A O 1
ATOM 722 N N . TYR A 1 89 ? -1.611 -9.752 -1.240 1.00 87.88 89 TYR A N 1
ATOM 723 C CA . TYR A 1 89 ? -0.301 -9.097 -1.284 1.00 87.88 89 TYR A CA 1
ATOM 724 C C . TYR A 1 89 ? 0.187 -8.662 0.104 1.00 87.88 89 TYR A C 1
ATOM 726 O O . TYR A 1 89 ? 1.307 -8.172 0.234 1.00 87.88 89 TYR A O 1
ATOM 734 N N . VAL A 1 90 ? -0.642 -8.805 1.143 1.00 85.75 90 VAL A N 1
ATOM 735 C CA . VAL A 1 90 ? -0.305 -8.406 2.511 1.00 85.75 90 VAL A CA 1
ATOM 736 C C . VAL A 1 90 ? 0.176 -9.632 3.295 1.00 85.75 90 VAL A C 1
ATOM 738 O O . VAL A 1 90 ? -0.537 -10.636 3.331 1.00 85.75 90 VAL A O 1
ATOM 741 N N . PRO A 1 91 ? 1.344 -9.567 3.965 1.00 83.38 91 PRO A N 1
ATOM 742 C CA . PRO A 1 91 ? 1.795 -10.636 4.852 1.00 83.38 91 PRO A CA 1
ATOM 743 C C . PRO A 1 91 ? 0.744 -10.992 5.911 1.00 83.38 91 PRO A C 1
ATOM 745 O O . PRO A 1 91 ? 0.184 -10.112 6.574 1.00 83.38 91 PRO A O 1
ATOM 748 N N . ILE A 1 92 ? 0.488 -12.291 6.088 1.00 77.31 92 ILE A N 1
ATOM 749 C CA . ILE A 1 92 ? -0.548 -12.802 7.000 1.00 77.31 92 ILE A CA 1
ATOM 750 C C . ILE A 1 92 ? -0.299 -12.331 8.436 1.00 77.31 92 ILE A C 1
ATOM 752 O O . ILE A 1 92 ? -1.250 -12.053 9.167 1.00 77.31 92 ILE A O 1
ATOM 756 N N . GLU A 1 93 ? 0.963 -12.218 8.846 1.00 79.44 93 GLU A N 1
ATOM 757 C CA . GLU A 1 93 ? 1.361 -11.763 10.177 1.00 79.44 93 GLU A CA 1
ATOM 758 C C . GLU A 1 93 ? 0.842 -10.349 10.467 1.00 79.44 93 GLU A C 1
ATOM 760 O O . GLU A 1 93 ? 0.341 -10.089 11.562 1.00 79.44 93 GLU A O 1
ATOM 765 N N . TYR A 1 94 ? 0.879 -9.452 9.477 1.00 80.12 94 TYR A N 1
ATOM 766 C CA . TYR A 1 94 ? 0.369 -8.087 9.622 1.00 80.12 94 TYR A CA 1
ATOM 767 C C . TYR A 1 94 ? -1.157 -8.049 9.698 1.00 80.12 94 TYR A C 1
ATOM 769 O O . TYR A 1 94 ? -1.723 -7.279 10.475 1.00 80.12 94 TYR A O 1
ATOM 777 N N . ILE A 1 95 ? -1.832 -8.919 8.944 1.00 73.12 95 ILE A N 1
ATOM 778 C CA . ILE A 1 95 ? -3.292 -9.042 8.997 1.00 73.12 95 ILE A CA 1
ATOM 779 C C . ILE A 1 95 ? -3.729 -9.564 10.371 1.00 73.12 95 ILE A C 1
ATOM 781 O O . ILE A 1 95 ? -4.656 -9.012 10.959 1.00 73.12 95 ILE A O 1
ATOM 785 N N . LYS A 1 96 ? -3.052 -10.593 10.900 1.00 70.88 96 LYS A N 1
ATOM 786 C CA . LYS A 1 96 ? -3.323 -11.164 12.231 1.00 70.88 96 LYS A CA 1
ATOM 787 C C . LYS A 1 96 ? -3.117 -10.146 13.341 1.00 70.88 96 LYS A C 1
ATOM 789 O O . LYS A 1 96 ? -3.998 -10.004 14.180 1.00 70.88 96 LYS A O 1
ATOM 794 N N . TYR A 1 97 ? -2.019 -9.391 13.288 1.00 70.69 97 TYR A N 1
ATOM 795 C CA . TYR A 1 97 ? -1.776 -8.313 14.240 1.00 70.69 97 TYR A CA 1
ATOM 796 C C . TYR A 1 97 ? -2.955 -7.335 14.258 1.00 70.69 97 TYR A C 1
ATOM 798 O O . TYR A 1 97 ? -3.524 -7.089 15.311 1.00 70.69 97 TYR A O 1
ATOM 806 N N . ILE A 1 98 ? -3.432 -6.861 13.102 1.00 65.06 98 ILE A N 1
ATOM 807 C CA . ILE A 1 98 ? -4.599 -5.970 13.088 1.00 65.06 98 ILE A CA 1
ATOM 808 C C . ILE A 1 98 ? -5.905 -6.678 13.502 1.00 65.06 98 ILE A C 1
ATOM 810 O O . ILE A 1 98 ? -6.724 -6.054 14.171 1.00 65.06 98 ILE A O 1
ATOM 814 N N . LEU A 1 99 ? -6.122 -7.950 13.156 1.00 62.41 99 LEU A N 1
ATOM 815 C CA . LEU A 1 99 ? -7.298 -8.739 13.575 1.00 62.41 99 LEU A CA 1
ATOM 816 C C . LEU A 1 99 ? -7.400 -8.918 15.097 1.00 62.41 99 LEU A C 1
ATOM 818 O O . LEU A 1 99 ? -8.495 -9.084 15.622 1.00 62.41 99 LEU A O 1
ATOM 822 N N . GLU A 1 100 ? -6.266 -8.935 15.795 1.00 61.84 100 GLU A N 1
ATOM 823 C CA . GLU A 1 100 ? -6.224 -9.039 17.256 1.00 61.84 100 GLU A CA 1
ATOM 824 C C . GLU A 1 100 ? -6.539 -7.695 17.932 1.00 61.84 100 GLU A C 1
ATOM 826 O O . GLU A 1 100 ? -7.096 -7.669 19.028 1.00 61.84 100 GLU A O 1
ATOM 831 N N . ILE A 1 101 ? -6.226 -6.578 17.266 1.00 59.53 101 ILE A N 1
ATOM 832 C CA . ILE A 1 101 ? -6.397 -5.217 17.805 1.00 59.53 101 ILE A CA 1
ATOM 833 C C . ILE A 1 101 ? -7.747 -4.608 17.390 1.00 59.53 101 ILE A C 1
ATOM 835 O O . ILE A 1 101 ? -8.352 -3.849 18.145 1.00 59.53 101 ILE A O 1
ATOM 839 N N . THR A 1 102 ? -8.227 -4.926 16.186 1.00 55.34 102 THR A N 1
ATOM 840 C CA . THR A 1 102 ? -9.530 -4.498 15.653 1.00 55.34 102 THR A CA 1
ATOM 841 C C . THR A 1 102 ? -10.525 -5.640 15.775 1.00 55.34 102 THR A C 1
ATOM 843 O O . THR A 1 102 ? -10.196 -6.782 15.486 1.00 55.34 102 THR A O 1
ATOM 846 N N . ASN A 1 103 ? -11.746 -5.345 16.221 1.00 51.62 103 ASN A N 1
ATOM 847 C CA . ASN A 1 103 ? -12.775 -6.354 16.448 1.00 51.62 103 ASN A CA 1
ATOM 848 C C . ASN A 1 103 ? -12.951 -7.250 15.194 1.00 51.62 103 ASN A C 1
ATOM 850 O O . ASN A 1 103 ? -13.313 -6.721 14.140 1.00 51.62 103 ASN A O 1
ATOM 854 N N . PRO A 1 104 ? -12.740 -8.580 15.268 1.00 48.91 104 PRO A N 1
ATOM 855 C CA . PRO A 1 104 ? -12.723 -9.469 14.098 1.00 48.91 104 PRO A CA 1
ATOM 856 C C . PRO A 1 104 ? -14.026 -9.487 13.274 1.00 48.91 104 PRO A C 1
ATOM 858 O O . PRO A 1 104 ? -14.029 -9.995 12.155 1.00 48.91 104 PRO A O 1
ATOM 861 N N . TYR A 1 105 ? -15.119 -8.905 13.784 1.00 43.59 105 TYR A N 1
ATOM 862 C CA . TYR A 1 105 ? -16.393 -8.734 13.075 1.00 43.59 105 TYR A CA 1
ATOM 863 C C . TYR A 1 105 ? -16.450 -7.528 12.112 1.00 43.59 105 TYR A C 1
ATOM 865 O O . TYR A 1 105 ? -17.386 -7.448 11.320 1.00 43.59 105 TYR A O 1
ATOM 873 N N . GLU A 1 106 ? -15.484 -6.600 12.142 1.00 50.69 106 GLU A N 1
ATOM 874 C CA . GLU A 1 106 ? -15.403 -5.484 11.173 1.00 50.69 106 GLU A CA 1
ATOM 875 C C . GLU A 1 106 ? -14.801 -5.892 9.823 1.00 50.69 106 GLU A C 1
ATOM 877 O O . GLU A 1 106 ? -14.851 -5.140 8.848 1.00 50.69 106 GLU A O 1
ATOM 882 N N . ILE A 1 107 ? -14.220 -7.086 9.748 1.00 55.28 107 ILE A N 1
ATOM 883 C CA . ILE A 1 107 ? -13.595 -7.597 8.536 1.00 55.28 107 ILE A CA 1
ATOM 884 C C . ILE A 1 107 ? -14.604 -8.490 7.820 1.00 55.28 107 ILE A C 1
ATOM 886 O O . ILE A 1 107 ? -15.224 -9.367 8.417 1.00 55.28 107 ILE A O 1
ATOM 890 N N . SER A 1 108 ? -14.817 -8.234 6.527 1.00 58.28 108 SER A N 1
ATOM 891 C CA . SER A 1 108 ? -15.850 -8.942 5.772 1.00 58.28 108 SER A CA 1
ATOM 892 C C . SER A 1 108 ? -15.577 -10.454 5.755 1.00 58.28 108 SER A C 1
ATOM 894 O O . SER A 1 108 ? -14.433 -10.886 5.630 1.00 58.28 108 SER A O 1
ATOM 896 N N . TYR A 1 109 ? -16.622 -11.285 5.822 1.00 52.31 109 TYR A N 1
ATOM 897 C CA . TYR A 1 109 ? -16.484 -12.750 5.787 1.00 52.31 109 TYR A CA 1
ATOM 898 C C . TYR A 1 109 ? -15.704 -13.259 4.561 1.00 52.31 109 TYR A C 1
ATOM 900 O O . TYR A 1 109 ? -14.945 -14.220 4.668 1.00 52.31 109 TYR A O 1
ATOM 908 N N . LYS A 1 110 ? -15.804 -12.557 3.421 1.00 57.19 110 LYS A N 1
ATOM 909 C CA . LYS A 1 110 ? -15.004 -12.845 2.218 1.00 57.19 110 LYS A CA 1
ATOM 910 C C . LYS A 1 110 ? -13.502 -12.762 2.489 1.00 57.19 110 LYS A C 1
ATOM 912 O O . LYS A 1 110 ? -12.745 -13.594 2.006 1.00 57.19 110 LYS A O 1
ATOM 917 N N . THR A 1 111 ? -13.081 -11.779 3.275 1.00 60.19 111 THR A N 1
ATOM 918 C CA . THR A 1 111 ? -11.688 -11.542 3.659 1.00 60.19 111 THR A CA 1
ATOM 919 C C . THR A 1 111 ? -11.147 -12.698 4.503 1.00 60.19 111 THR A C 1
ATOM 921 O O . THR A 1 111 ? -10.072 -13.222 4.226 1.00 60.19 111 THR A O 1
ATOM 924 N N . LEU A 1 112 ? -11.927 -13.150 5.492 1.00 62.88 112 LEU A N 1
ATOM 925 C CA . LEU A 1 112 ? -11.588 -14.293 6.349 1.00 62.88 112 LEU A CA 1
ATOM 926 C C . LEU A 1 112 ? -11.454 -15.595 5.552 1.00 62.88 112 LEU A C 1
ATOM 928 O O . LEU A 1 112 ? -10.538 -16.377 5.805 1.00 62.88 112 LEU A O 1
ATOM 932 N N . ASP A 1 113 ? -12.332 -15.820 4.577 1.00 67.38 113 ASP A N 1
ATOM 933 C CA . ASP A 1 113 ? -12.270 -17.001 3.715 1.00 67.38 113 ASP A CA 1
ATOM 934 C C . ASP A 1 113 ? -11.065 -16.984 2.768 1.00 67.38 113 ASP A C 1
ATOM 936 O O . ASP A 1 113 ? -10.546 -18.050 2.440 1.00 67.38 113 ASP A O 1
ATOM 940 N N . VAL A 1 114 ? -10.603 -15.805 2.335 1.00 66.12 114 VAL A N 1
ATOM 941 C CA . VAL A 1 114 ? -9.356 -15.673 1.564 1.00 66.12 114 VAL A CA 1
ATOM 942 C C . VAL A 1 114 ? -8.151 -15.978 2.450 1.00 66.12 114 VAL A C 1
ATOM 944 O O . VAL A 1 114 ? -7.340 -16.812 2.065 1.00 66.12 114 VAL A O 1
ATOM 947 N N . ILE A 1 115 ? -8.067 -15.402 3.657 1.00 64.06 115 ILE A N 1
ATOM 948 C CA . ILE A 1 115 ? -6.956 -15.655 4.597 1.00 64.06 115 ILE A CA 1
ATOM 949 C C . ILE A 1 115 ? -6.836 -17.150 4.920 1.00 64.06 115 ILE A C 1
ATOM 951 O O . ILE A 1 115 ? -5.738 -17.694 4.898 1.00 64.06 115 ILE A O 1
ATOM 955 N N . LYS A 1 116 ? -7.958 -17.838 5.172 1.00 66.44 116 LYS A N 1
ATOM 956 C CA . LYS A 1 116 ? -7.983 -19.287 5.457 1.00 66.44 116 LYS A CA 1
ATOM 957 C C . LYS A 1 116 ? -7.479 -20.165 4.304 1.00 66.44 116 LYS A C 1
ATOM 959 O O . LYS A 1 116 ? -7.245 -21.350 4.522 1.00 66.44 116 LYS A O 1
ATOM 964 N N . LYS A 1 117 ? -7.385 -19.626 3.086 1.00 66.94 117 LYS A N 1
ATOM 965 C CA . LYS A 1 117 ? -6.949 -20.347 1.882 1.00 66.94 117 LYS A CA 1
ATOM 966 C C . LYS A 1 117 ? -5.489 -20.086 1.515 1.00 66.94 117 LYS A C 1
ATOM 968 O O . LYS A 1 117 ? -4.995 -20.751 0.607 1.00 66.94 117 LYS A O 1
ATOM 973 N N . ILE A 1 118 ? -4.820 -19.135 2.166 1.00 59.88 118 ILE A N 1
ATOM 974 C CA . ILE A 1 118 ? -3.388 -18.905 1.959 1.00 59.88 118 ILE A CA 1
ATOM 975 C C . ILE A 1 118 ? -2.634 -19.989 2.758 1.00 59.88 118 ILE A C 1
ATOM 977 O O . ILE A 1 118 ? -2.959 -20.167 3.935 1.00 59.88 118 ILE A O 1
ATOM 981 N N . PRO A 1 119 ? -1.734 -20.763 2.119 1.00 52.53 119 PRO A N 1
ATOM 982 C CA . PRO A 1 119 ? -1.067 -21.916 2.728 1.00 52.53 119 PRO A CA 1
ATOM 983 C C . PRO A 1 119 ? -0.145 -21.560 3.899 1.00 52.53 119 PRO A C 1
ATOM 985 O O . PRO A 1 119 ? 0.414 -20.439 3.905 1.00 52.53 119 PRO A O 1
#

pLDDT: mean 75.39, std 15.06, range [42.12, 95.81]

Organism: NCBI:txid1268837

Foldseek 3Di:
DPPPVPVVVVVVVLVVLVVDDDPVSLLVQLVVLQVVLVVCVVVVNLVSSLVSLVSSCVSPVQNPPSLVSNLVSCVVVVVLVVSLVSLVSDPLVSVVVVCVVDPVVSHDPSSVVVSVPDD

Radius of gyration: 15.88 Å; chains: 1; bounding box: 35×49×34 Å

Sequence (119 aa):
MENKNFEGIKALLEESIFSLNTNTENHVLAQWYYRTGCVYEETGSYDMSTKCYEHAFVLLPTHPTAAYHLWSNYRIQGKCDKANDLIQYVPIEYIKYILEITNPYEISYKTLDVIKKIP

InterPro domains:
  IPR011990 Tetratricopeptide-like helical domain superfamily [G3DSA:1.25.40.10] (1-103)
  IPR011990 Tetratricopeptide-like helical domain superfamily [SSF48452] (26-87)
  IPR019734 Tetratricopeptide repeat [PS50005] (30-63)